Protein AF-A0A8S3E2A7-F1 (afdb_monomer)

Neares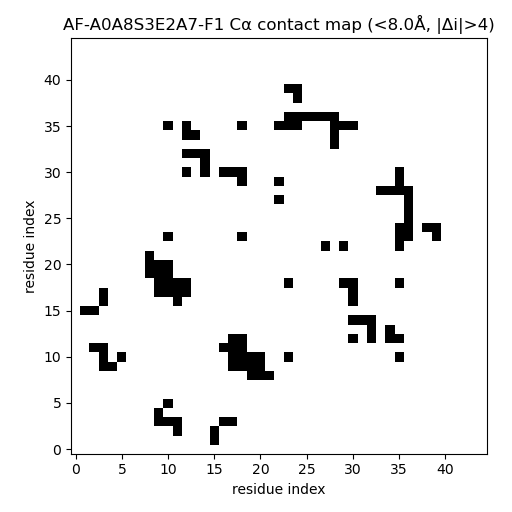t PDB structures (foldseek):
  8yw1-assembly1_C  TM=9.965E-01  e=2.507E-03  Homo sapiens
  2m0p-assembly1_A  TM=8.867E-01  e=2.722E-03  Homo sapiens
  5b4y-assembly1_B  TM=8.624E-01  e=2.722E-03  Homo sapiens
  5b4x-assembly2_D  TM=9.303E-01  e=4.464E-03  Homo sapiens
  8yw2-assembly1_A  TM=9.478E-01  e=1.537E-02  Homo sapiens

Structure (mmCIF, N/CA/C/O backbone):
data_AF-A0A8S3E2A7-F1
#
_entry.id   AF-A0A8S3E2A7-F1
#
loop_
_atom_site.group_PDB
_atom_site.id
_atom_site.type_symbol
_atom_site.label_atom_id
_atom_site.label_alt_id
_atom_site.label_comp_id
_atom_site.label_asym_id
_atom_site.label_entity_id
_atom_site.label_seq_id
_atom_site.pdbx_PDB_ins_code
_atom_site.Cartn_x
_atom_site.Cartn_y
_atom_site.Cartn_z
_atom_site.occupancy
_atom_site.B_iso_or_equiv
_atom_site.auth_seq_id
_atom_site.auth_comp_id
_atom_site.auth_asym_id
_atom_site.auth_atom_id
_atom_site.pdbx_PDB_model_num
ATOM 1 N N . ILE A 1 1 ? 14.768 -3.626 -7.112 1.00 46.50 1 ILE A N 1
ATOM 2 C CA . ILE A 1 1 ? 13.535 -4.101 -6.447 1.00 46.50 1 ILE A CA 1
ATOM 3 C C . ILE A 1 1 ? 12.607 -2.907 -6.256 1.00 46.50 1 ILE A C 1
ATOM 5 O O . ILE A 1 1 ? 12.960 -2.001 -5.520 1.00 46.50 1 ILE A O 1
ATOM 9 N N . ALA A 1 2 ? 11.499 -2.815 -6.993 1.00 56.88 2 ALA A N 1
ATOM 10 C CA . ALA A 1 2 ? 10.553 -1.708 -6.824 1.00 56.88 2 ALA A CA 1
ATOM 11 C C . ALA A 1 2 ? 9.611 -2.028 -5.653 1.00 56.88 2 ALA A C 1
ATOM 13 O O . ALA A 1 2 ? 8.453 -2.388 -5.841 1.00 56.88 2 ALA A O 1
ATOM 14 N N . SER A 1 3 ? 10.161 -1.9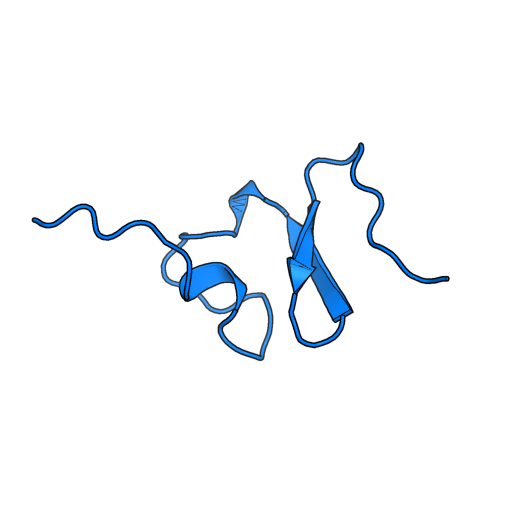94 -4.442 1.00 68.56 3 SER A N 1
ATOM 15 C CA . SER A 1 3 ? 9.357 -1.843 -3.234 1.00 68.56 3 SER A CA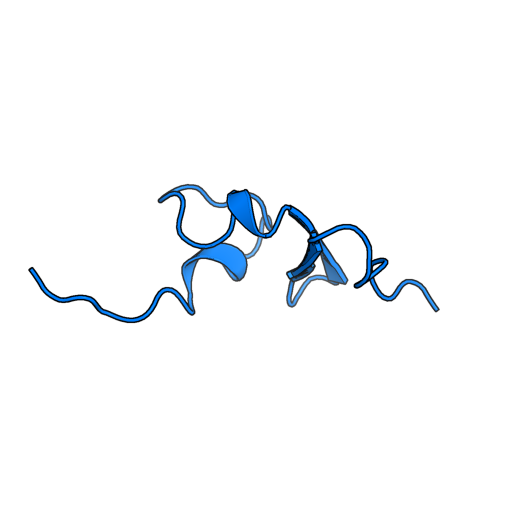 1
ATOM 16 C C . SER A 1 3 ? 9.156 -0.347 -3.043 1.00 68.56 3 SER A C 1
ATOM 18 O O . SER A 1 3 ? 10.120 0.414 -3.140 1.00 68.56 3 SER A O 1
ATOM 20 N N . CYS A 1 4 ? 7.907 0.077 -2.862 1.00 77.50 4 CYS A N 1
ATOM 21 C CA . CYS A 1 4 ? 7.573 1.486 -2.686 1.00 77.50 4 CYS A CA 1
ATOM 22 C C . CYS A 1 4 ? 8.415 2.089 -1.545 1.00 77.50 4 CYS A C 1
ATOM 24 O O . CYS A 1 4 ? 8.635 1.405 -0.542 1.00 77.50 4 CYS A O 1
ATOM 26 N N . PRO A 1 5 ? 8.897 3.336 -1.670 1.00 73.56 5 PRO A N 1
ATOM 27 C CA . PRO A 1 5 ? 9.713 3.973 -0.640 1.00 73.56 5 PRO A CA 1
ATOM 28 C C . PRO A 1 5 ? 8.897 4.169 0.646 1.00 73.56 5 PRO A C 1
ATOM 30 O O . PRO A 1 5 ? 8.175 5.147 0.786 1.00 73.56 5 PRO A O 1
ATOM 33 N N . GLN A 1 6 ? 9.013 3.237 1.596 1.00 64.62 6 GLN A N 1
ATOM 34 C CA . GLN A 1 6 ? 8.223 3.215 2.839 1.00 64.62 6 GLN A CA 1
ATOM 35 C C . GLN A 1 6 ? 8.364 4.487 3.695 1.00 64.62 6 GLN A C 1
ATOM 37 O O . GLN A 1 6 ? 7.475 4.783 4.488 1.00 64.62 6 GLN A O 1
ATOM 42 N N . ASP A 1 7 ? 9.440 5.252 3.504 1.00 71.38 7 ASP A N 1
ATOM 43 C CA . ASP A 1 7 ? 9.718 6.509 4.208 1.00 71.38 7 ASP A CA 1
ATOM 44 C C . ASP A 1 7 ? 8.867 7.698 3.707 1.00 71.38 7 ASP A C 1
ATOM 46 O O . ASP A 1 7 ? 8.700 8.687 4.409 1.00 71.38 7 ASP A O 1
ATOM 50 N N . LEU A 1 8 ? 8.249 7.591 2.521 1.00 76.19 8 LEU A N 1
ATOM 51 C CA . LEU A 1 8 ? 7.427 8.662 1.930 1.00 76.19 8 LEU A CA 1
ATOM 52 C C . LEU A 1 8 ? 5.942 8.589 2.311 1.00 76.19 8 LEU A C 1
ATOM 54 O O . LEU A 1 8 ? 5.117 9.273 1.710 1.00 76.19 8 LEU A O 1
ATOM 58 N N . GLY A 1 9 ? 5.568 7.731 3.265 1.00 82.38 9 GLY A N 1
ATOM 59 C CA . GLY A 1 9 ? 4.159 7.542 3.611 1.00 82.38 9 GLY A CA 1
ATOM 60 C C . GLY A 1 9 ? 3.346 6.968 2.447 1.00 82.38 9 GLY A C 1
ATOM 61 O O . GLY A 1 9 ? 2.197 7.349 2.254 1.00 82.38 9 GLY A O 1
ATOM 62 N N . VAL A 1 10 ? 3.936 6.062 1.662 1.00 86.06 10 VAL A N 1
ATOM 63 C CA . VAL A 1 10 ? 3.254 5.331 0.581 1.00 86.06 10 VAL A CA 1
ATOM 64 C C . VAL A 1 10 ? 2.940 3.894 0.999 1.00 86.06 10 VAL A C 1
ATOM 66 O O . VAL A 1 10 ? 3.690 3.261 1.744 1.00 86.06 10 VAL A O 1
ATOM 69 N N . PHE A 1 11 ? 1.814 3.387 0.514 1.00 86.00 11 PHE A N 1
ATOM 70 C CA . PHE A 1 11 ? 1.349 2.015 0.646 1.00 86.00 11 PHE A CA 1
ATOM 71 C C . PHE A 1 11 ? 1.617 1.245 -0.652 1.00 86.00 11 PHE A C 1
ATOM 73 O O . PHE A 1 11 ? 1.400 1.755 -1.755 1.00 86.00 11 PHE A O 1
ATOM 80 N N . GLN A 1 12 ? 2.096 0.006 -0.515 1.00 88.19 12 GLN A N 1
ATOM 81 C CA . GLN A 1 12 ? 2.299 -0.891 -1.646 1.00 88.19 12 GLN A CA 1
ATOM 82 C C . GLN A 1 12 ? 1.082 -1.794 -1.841 1.00 88.19 12 GLN A C 1
ATOM 84 O O . GLN A 1 12 ? 0.776 -2.661 -1.027 1.00 88.19 12 GLN A O 1
ATOM 89 N N . CYS A 1 13 ? 0.453 -1.632 -2.993 1.00 88.00 13 CYS A N 1
ATOM 90 C CA . CYS A 1 13 ? -0.614 -2.469 -3.506 1.00 88.00 13 CYS A CA 1
ATOM 91 C C . CYS A 1 13 ? -0.218 -3.928 -3.736 1.00 88.00 13 CYS A C 1
ATOM 93 O O . CYS A 1 13 ? 0.938 -4.229 -4.048 1.00 88.00 13 CYS A O 1
ATOM 95 N N . LYS A 1 14 ? -1.216 -4.825 -3.796 1.00 87.69 14 LYS A N 1
ATOM 96 C CA . LYS A 1 14 ? -1.014 -6.202 -4.291 1.00 87.69 14 LYS A CA 1
ATOM 97 C C . LYS A 1 14 ? -0.525 -6.237 -5.736 1.00 87.69 14 LYS A C 1
ATOM 99 O O . LYS A 1 14 ? 0.333 -7.051 -6.068 1.00 87.69 14 LYS A O 1
ATOM 104 N N . ASN A 1 15 ? -0.995 -5.310 -6.572 1.00 87.94 15 ASN A N 1
ATOM 105 C CA . ASN A 1 15 ? -0.523 -5.159 -7.952 1.00 87.94 15 ASN A CA 1
ATOM 106 C C . ASN A 1 15 ? 0.884 -4.520 -8.051 1.00 87.94 15 ASN A C 1
ATOM 108 O O . ASN A 1 15 ? 1.328 -4.151 -9.128 1.00 87.94 15 ASN A O 1
ATOM 112 N N . LYS A 1 16 ? 1.608 -4.353 -6.933 1.00 87.31 16 LYS A N 1
ATOM 113 C CA . LYS A 1 16 ? 2.914 -3.667 -6.847 1.00 87.31 16 LYS A CA 1
ATOM 114 C C . LYS A 1 16 ? 2.879 -2.171 -7.191 1.00 87.31 16 LYS A C 1
ATOM 116 O O . LYS A 1 16 ? 3.934 -1.544 -7.217 1.00 87.31 16 LYS A O 1
ATOM 121 N N . ASN A 1 17 ? 1.690 -1.600 -7.390 1.00 87.38 17 ASN A N 1
ATOM 122 C CA . ASN A 1 17 ? 1.480 -0.156 -7.436 1.00 87.38 17 ASN A CA 1
ATOM 123 C C . ASN A 1 17 ? 1.816 0.501 -6.091 1.00 87.38 17 ASN A C 1
ATOM 125 O O . ASN A 1 17 ? 1.718 -0.117 -5.031 1.00 87.38 17 ASN A O 1
ATOM 129 N N . CYS A 1 18 ? 2.195 1.772 -6.152 1.00 88.19 18 CYS A N 1
ATOM 130 C CA . CYS A 1 18 ? 2.454 2.598 -4.983 1.00 88.19 18 CYS A CA 1
ATOM 131 C C . CYS A 1 18 ? 1.424 3.718 -4.948 1.00 88.19 18 CYS A C 1
ATOM 133 O O . CYS A 1 18 ? 1.335 4.495 -5.897 1.00 88.19 18 CYS A O 1
ATOM 135 N N . VAL A 1 19 ? 0.676 3.809 -3.858 1.00 87.56 19 VAL A N 1
ATOM 136 C CA . VAL A 1 19 ? -0.274 4.899 -3.611 1.00 87.56 19 VAL A CA 1
ATOM 137 C C . VAL A 1 19 ? 0.075 5.562 -2.287 1.00 87.56 19 VAL A C 1
ATOM 139 O O . VAL A 1 19 ? 0.747 4.961 -1.453 1.00 87.56 19 VAL A O 1
ATOM 142 N N . SER A 1 20 ? -0.324 6.809 -2.072 1.00 89.00 20 SER A N 1
ATOM 143 C CA . SER A 1 20 ? -0.104 7.455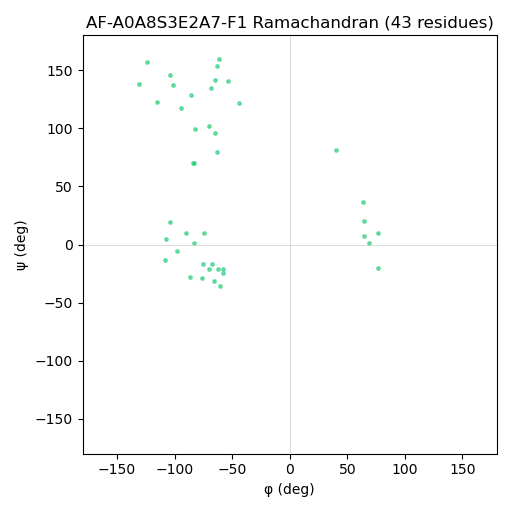 -0.774 1.00 89.00 20 SER A CA 1
ATOM 144 C C . SER A 1 20 ? -0.916 6.745 0.309 1.00 89.00 20 SER A C 1
ATOM 146 O O . SER A 1 20 ? -2.067 6.400 0.075 1.00 89.00 20 SER A O 1
ATOM 148 N N . LYS A 1 21 ? -0.371 6.589 1.521 1.00 85.69 21 LYS A N 1
ATOM 149 C CA . LYS A 1 21 ? -1.125 6.062 2.674 1.00 85.69 21 LYS A CA 1
ATOM 150 C C . LYS A 1 21 ? -2.365 6.893 3.001 1.00 85.69 21 LYS A C 1
ATOM 152 O O . LYS A 1 21 ? -3.299 6.371 3.577 1.00 85.69 21 LYS A O 1
ATOM 157 N N . GLN A 1 22 ? -2.383 8.175 2.634 1.00 86.50 22 GLN A N 1
ATOM 158 C CA . GLN A 1 22 ? -3.569 9.030 2.764 1.00 86.50 22 GLN A CA 1
ATOM 159 C C . GLN A 1 22 ? -4.719 8.632 1.828 1.00 86.50 22 GLN A C 1
ATOM 161 O O . GLN A 1 22 ? -5.829 9.107 2.016 1.00 86.50 22 GLN A O 1
ATOM 166 N N . LEU A 1 23 ? -4.427 7.838 0.796 1.00 88.38 23 LEU A N 1
ATOM 167 C CA . LEU A 1 23 ? -5.393 7.330 -0.174 1.00 88.38 23 LEU A CA 1
ATOM 168 C C . LEU A 1 23 ? -5.854 5.907 0.162 1.00 88.38 23 LEU A C 1
ATOM 170 O O . LEU A 1 23 ? -6.719 5.384 -0.527 1.00 88.38 23 LEU A O 1
ATOM 174 N N . GLU A 1 24 ? -5.257 5.281 1.180 1.00 87.56 24 GLU A N 1
ATOM 175 C CA . GLU A 1 24 ? -5.791 4.065 1.792 1.00 87.56 24 GLU A CA 1
ATOM 176 C C . GLU A 1 24 ? -7.086 4.447 2.515 1.00 87.56 24 GLU A C 1
ATOM 178 O O . GLU A 1 24 ? -7.098 5.459 3.221 1.00 87.56 24 GLU A O 1
ATOM 183 N N . CYS A 1 25 ? -8.152 3.659 2.360 1.00 87.56 25 CYS A N 1
ATOM 184 C CA . CYS A 1 25 ? -9.458 3.912 2.979 1.00 87.56 25 CYS A CA 1
ATOM 185 C C . CYS A 1 25 ? -10.206 5.183 2.526 1.00 87.56 25 CYS A C 1
ATOM 187 O O . CYS A 1 25 ? -11.082 5.656 3.255 1.00 87.56 25 CYS A O 1
ATOM 189 N N . ASP A 1 26 ? -9.905 5.771 1.368 1.00 87.88 26 ASP A N 1
ATOM 190 C CA . ASP A 1 26 ? -10.568 7.022 0.935 1.00 87.88 26 ASP A CA 1
ATOM 191 C C . ASP A 1 26 ? -11.938 6.776 0.261 1.00 87.88 26 ASP A C 1
ATOM 193 O O . ASP A 1 26 ? -12.605 7.701 -0.203 1.00 87.88 26 ASP A O 1
ATOM 197 N N . GLY A 1 27 ? -12.384 5.523 0.163 1.00 86.19 27 GLY A N 1
ATOM 198 C CA . GLY A 1 27 ? -13.590 5.124 -0.568 1.00 86.19 27 GLY A CA 1
ATOM 199 C C . GLY A 1 27 ? -13.391 5.095 -2.085 1.00 86.19 27 GLY A C 1
ATOM 200 O O . GLY A 1 27 ? -14.360 4.972 -2.841 1.00 86.19 27 GLY A O 1
ATOM 201 N N . ARG A 1 28 ? -12.148 5.229 -2.559 1.00 88.81 28 ARG A N 1
ATOM 202 C CA . ARG A 1 28 ? -11.786 5.255 -3.978 1.00 88.81 28 ARG A CA 1
ATOM 203 C C . ARG A 1 28 ? -10.650 4.297 -4.241 1.00 88.81 28 ARG A C 1
ATOM 205 O O . ARG A 1 28 ? -9.676 4.263 -3.510 1.00 88.81 28 ARG A O 1
ATOM 212 N N . ASN A 1 29 ? -10.751 3.563 -5.344 1.00 90.81 29 ASN A N 1
ATOM 213 C CA . ASN A 1 29 ? -9.685 2.662 -5.726 1.00 90.81 29 ASN A CA 1
ATOM 214 C C . ASN A 1 29 ? -8.559 3.399 -6.466 1.00 90.81 29 ASN A C 1
ATOM 216 O O . ASN A 1 29 ? -8.620 3.603 -7.679 1.00 90.81 29 ASN A O 1
ATOM 220 N N . HIS A 1 30 ? -7.497 3.724 -5.740 1.00 89.75 30 HIS A N 1
ATOM 221 C CA . HIS A 1 30 ? -6.266 4.300 -6.281 1.00 89.75 30 HIS A CA 1
ATOM 222 C C . HIS A 1 30 ? -5.297 3.221 -6.752 1.00 89.75 30 HIS A C 1
ATOM 224 O O . HIS A 1 30 ? -4.500 3.420 -7.666 1.00 89.75 30 HIS A O 1
ATOM 230 N N . CYS A 1 31 ? -5.379 2.051 -6.133 1.00 89.19 31 CYS A N 1
ATOM 231 C CA . CYS A 1 31 ? -4.510 0.925 -6.411 1.00 89.19 31 CYS A CA 1
ATOM 232 C C . CYS A 1 31 ? -4.756 0.265 -7.786 1.00 89.19 31 CYS A C 1
ATOM 234 O O . CYS A 1 31 ? -3.890 -0.453 -8.295 1.00 89.19 31 CYS A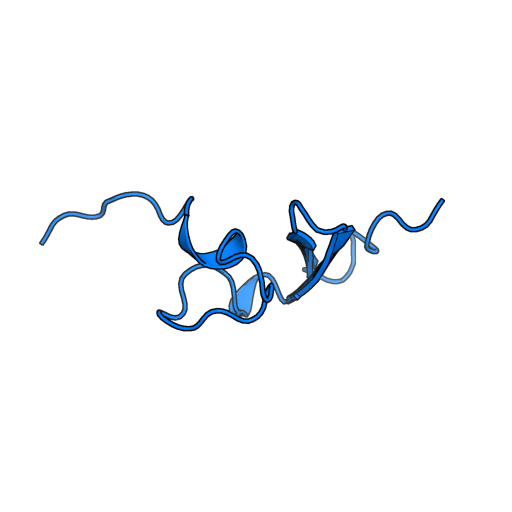 O 1
ATOM 236 N N . GLY A 1 32 ? -5.947 0.459 -8.366 1.00 89.25 32 GLY A N 1
ATOM 237 C CA . GLY A 1 32 ? -6.455 -0.243 -9.556 1.00 89.25 32 GLY A CA 1
ATOM 238 C C . GLY A 1 32 ? -6.951 -1.676 -9.296 1.00 89.25 32 GLY A C 1
ATOM 239 O O . GLY A 1 32 ? -7.736 -2.202 -10.075 1.00 89.25 32 GLY A O 1
ATOM 240 N N . ASP A 1 33 ? -6.517 -2.293 -8.190 1.00 89.31 33 ASP A N 1
ATOM 241 C CA . ASP A 1 33 ? -6.908 -3.645 -7.741 1.00 89.31 33 ASP A CA 1
ATOM 242 C C . ASP A 1 33 ? -7.846 -3.625 -6.510 1.00 89.31 33 ASP A C 1
ATOM 244 O O . ASP A 1 33 ? -8.145 -4.646 -5.904 1.00 89.31 33 ASP A O 1
ATOM 248 N N . GLY A 1 34 ? -8.271 -2.444 -6.064 1.00 87.94 34 GLY A N 1
ATOM 249 C CA . GLY A 1 34 ? -9.028 -2.247 -4.820 1.00 87.94 34 GLY A CA 1
ATOM 250 C C . GLY A 1 34 ? -8.250 -2.496 -3.526 1.00 87.94 34 GLY A C 1
ATOM 251 O O . GLY A 1 34 ? -8.846 -2.445 -2.453 1.00 87.94 34 GLY A O 1
ATOM 252 N N . THR A 1 35 ? -6.956 -2.835 -3.571 1.00 90.06 35 THR A N 1
ATOM 253 C CA . THR A 1 35 ? -6.245 -3.305 -2.367 1.00 90.06 35 THR A CA 1
ATOM 254 C C . THR A 1 35 ? -6.104 -2.228 -1.289 1.00 90.06 35 THR A C 1
ATOM 256 O O . THR A 1 35 ? -6.115 -2.567 -0.110 1.00 90.06 35 THR A O 1
ATOM 259 N N . ASP A 1 36 ? -6.008 -0.960 -1.695 1.00 89.62 36 ASP A N 1
ATOM 260 C CA . ASP A 1 36 ? -5.994 0.215 -0.813 1.00 89.62 36 ASP A CA 1
ATOM 261 C C . ASP A 1 36 ? -7.288 0.378 0.002 1.00 89.62 36 ASP A C 1
ATOM 263 O O . ASP A 1 36 ? -7.274 0.961 1.078 1.00 89.62 36 ASP A O 1
ATOM 267 N N . GLU A 1 37 ? -8.382 -0.230 -0.459 1.00 90.44 37 GLU A N 1
ATOM 268 C CA . GLU A 1 37 ? -9.709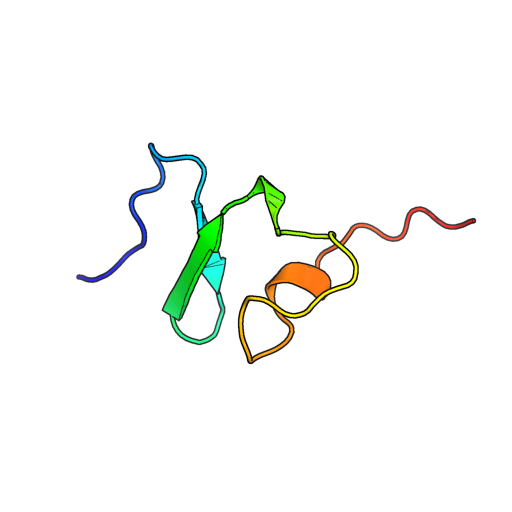 -0.151 0.160 1.00 90.44 37 GLU A CA 1
ATOM 269 C C . GLU A 1 37 ? -10.127 -1.464 0.848 1.00 90.44 37 GLU A C 1
ATOM 271 O O . GLU A 1 37 ? -11.082 -1.504 1.618 1.00 90.44 37 GLU A O 1
ATOM 276 N N . ASN A 1 38 ? -9.413 -2.568 0.596 1.00 86.00 38 ASN A N 1
ATOM 277 C CA . ASN A 1 38 ? -9.773 -3.898 1.110 1.00 86.00 38 ASN A CA 1
ATOM 278 C C . ASN A 1 38 ? -9.441 -4.093 2.591 1.00 86.00 38 ASN A C 1
ATOM 280 O O . ASN A 1 38 ? -10.067 -4.914 3.259 1.00 86.00 38 ASN A O 1
ATOM 284 N N . GLN A 1 39 ? -8.419 -3.398 3.090 1.00 75.88 39 GLN A N 1
ATOM 285 C CA . GLN A 1 39 ? -7.969 -3.528 4.476 1.00 75.88 39 GLN A CA 1
ATOM 286 C C . GLN A 1 39 ? -8.408 -2.354 5.346 1.00 75.88 39 GLN A C 1
ATOM 288 O O . GLN A 1 39 ? -7.857 -2.142 6.429 1.00 75.88 39 GLN A O 1
ATOM 293 N N . CYS A 1 40 ? -9.420 -1.622 4.882 1.00 80.69 4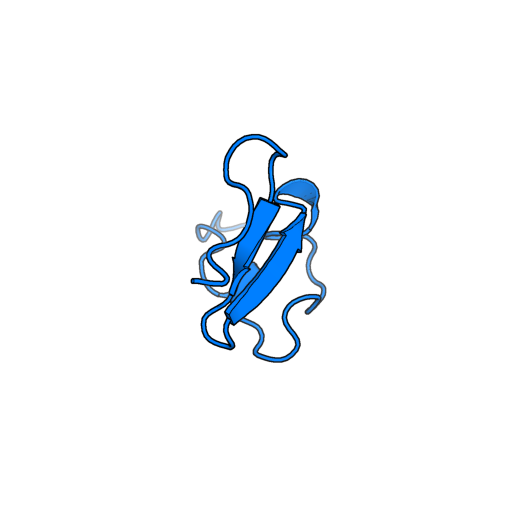0 CYS A N 1
ATOM 294 C CA . CYS A 1 40 ? -10.029 -0.587 5.672 1.00 80.69 40 CYS A CA 1
ATOM 295 C C . CYS A 1 40 ? -10.804 -1.220 6.816 1.00 80.69 40 CYS A C 1
ATOM 297 O O . CYS A 1 40 ? -11.863 -1.809 6.605 1.00 80.69 40 CYS A O 1
ATOM 299 N N . GLY A 1 41 ? -10.209 -1.192 8.012 1.00 70.38 41 GLY A N 1
ATOM 300 C CA . GLY A 1 41 ? -10.798 -1.762 9.213 1.00 70.38 41 GLY A CA 1
ATOM 301 C C . GLY A 1 41 ? -12.266 -1.371 9.290 1.00 70.38 41 GLY A C 1
ATOM 302 O O . GLY A 1 41 ? -12.588 -0.187 9.250 1.00 70.38 41 GLY A O 1
ATOM 303 N N . ILE A 1 42 ? -13.132 -2.383 9.338 1.00 62.25 42 ILE A N 1
ATOM 304 C CA . ILE A 1 42 ? -14.584 -2.251 9.411 1.00 62.25 42 ILE A CA 1
ATOM 305 C C . ILE A 1 42 ? -14.932 -1.546 10.732 1.00 62.25 42 ILE A C 1
ATOM 307 O O . ILE A 1 42 ? -15.295 -2.175 11.722 1.00 62.25 42 ILE A O 1
ATOM 311 N N . LEU A 1 43 ? -14.793 -0.226 10.774 1.00 57.41 43 LEU A N 1
ATOM 312 C CA . LEU A 1 43 ? -15.605 0.643 11.611 1.00 57.41 43 LEU A CA 1
ATOM 313 C C . LEU A 1 43 ? -16.865 0.867 10.765 1.00 57.41 43 LEU A C 1
ATOM 315 O O . LEU A 1 43 ? -16.967 1.829 10.015 1.00 57.41 43 LEU A O 1
ATOM 319 N N . SER A 1 44 ? -17.700 -0.164 10.606 1.00 53.12 44 SER A N 1
ATOM 320 C CA . SER A 1 44 ? -18.812 -0.391 11.536 1.00 53.12 44 SER A CA 1
ATOM 321 C C . SER A 1 44 ? -19.442 0.955 11.883 1.00 53.12 44 SER A C 1
ATOM 323 O O . SER A 1 44 ? -19.083 1.569 12.886 1.00 53.12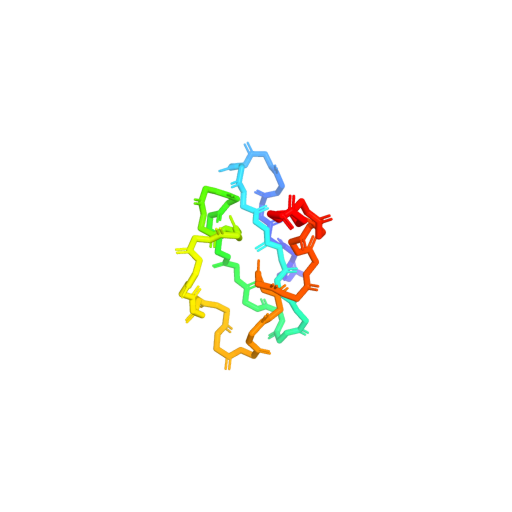 44 SER A O 1
ATOM 325 N N . GLY A 1 45 ? -20.305 1.437 10.989 1.00 51.00 45 GLY A N 1
ATOM 326 C CA . GLY A 1 45 ? -21.442 2.232 11.439 1.00 51.00 45 GLY A CA 1
ATOM 327 C C . GLY A 1 45 ? -22.388 1.341 12.229 1.00 51.00 45 GLY A C 1
ATOM 328 O O . GLY A 1 45 ? -22.511 0.154 11.844 1.00 51.00 45 GLY A O 1
#

Radius of gyration: 10.72 Å; Cα contacts (8 Å, |Δi|>4): 62; chains: 1; bounding box: 35×15×21 Å

pLDDT: mean 80.5, std 12.11, range [46.5, 90.81]

Foldseek 3Di:
DLDPPVVQQWDQDPVRDIDHLVQQCPPDDPVVVCRSPPPPPPPDD

Sequence (45 aa):
IASCPQDLGVFQCKNKNCVSKQLECDGRNHCGDGTDENQCGILSG

Secondary structure (DSSP, 8-state):
-----GGGTEEEPTTS-EEEGGGTTSSS-SSSSSHHHHT------

InterPro domains:
  IPR002172 Low-density lipoprotein (LDL) receptor class A repeat [PF00057] (10-40)
  IPR002172 Low-density lipoprotein (LDL) receptor class A repeat [PS50068] (3-41)
  IPR002172 Low-density lipoprotein (LDL) receptor class A repeat [SM00192] (3-42)
  IPR002172 Low-density lipoprotein (LDL) receptor class A repeat [cd00112] (11-40)
  IPR023415 Low-density lipoprotein (LDL) receptor class A, conserved site [PS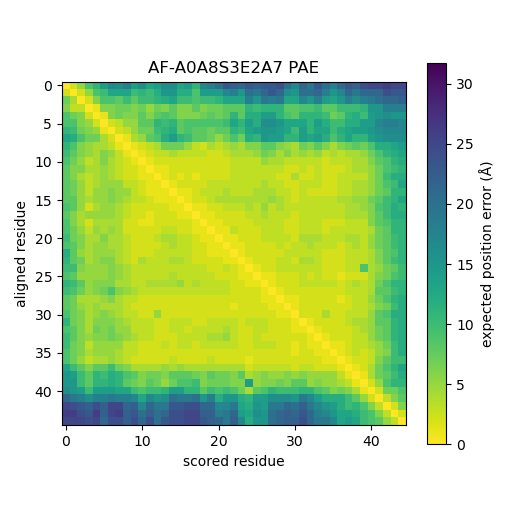01209] (18-40)
  IPR036055 LDL receptor-like superfamily [G3DSA:4.10.400.10] (2-43)
  IPR036055 LDL receptor-like superfamily [SSF57424] (7-40)

Mean predicted aligned error: 6.69 Å

Organism: NCBI:txid392030

Solvent-accessible surface area (backbone atoms only — not comparable to full-atom values): 2919 Å² total; per-residue (Å²): 130,87,68,61,64,66,89,74,52,43,39,67,30,88,84,64,35,71,42,51,47,84,47,40,55,65,86,51,66,77,46,78,73,40,49,40,49,70,72,47,76,83,74,72,128